Protein AF-A0A7J9RLY9-F1 (afdb_monomer_lite)

Sequence (180 aa):
LNEKEKEEKDKFYPIYTGDEDTPVFDLLVEYRSRQNHELCYRVLTHDLSLDALPKSYPLDPKAEKVQFRDKHLMLVGWIKALAFKTINDFKESLDEKYHRMTAGTIVRKFLDRPATIKTTADEIVVVKFDYFRECNALKSYCDKINQSNLEISWLKDKVLGFEFESEDEFKKLKSFFSAG

Secondary structure (DSSP, 8-state):
-------------------SSS-HHHHHHHHHHHHHHHHHHHHHHHHH-GGGS--SS---TT-SS-PPPPTHHHHHHHHHHHHHHHHHHHHHTS-GGGTTS-HHHHIIIIIS--EEEEE-TTSEEEEEEPP-TTHHHHHHHHHHHHHHT-B-TTSTTPEEEEEE--HHHHHHHHHHHT--

Radius of gyration: 25.36 Å; chains: 1; bounding box: 76×46×70 Å

pLDDT: mean 76.11, std 14.15, range [35.81, 92.06]

Structure (mmCIF, N/CA/C/O backbone):
data_AF-A0A7J9RLY9-F1
#
_entry.id   AF-A0A7J9RLY9-F1
#
loop_
_atom_site.group_PDB
_atom_site.id
_atom_site.type_symbol
_atom_site.label_atom_id
_atom_site.label_alt_id
_atom_site.label_comp_id
_atom_site.label_asym_id
_atom_site.label_entity_id
_atom_site.label_seq_id
_atom_site.pdbx_PDB_ins_code
_atom_site.Cartn_x
_atom_site.Cartn_y
_atom_site.Cartn_z
_atom_site.occupancy
_atom_site.B_iso_or_equiv
_atom_site.auth_seq_id
_atom_site.auth_comp_id
_atom_site.auth_asym_id
_atom_site.auth_atom_id
_atom_site.pdbx_PDB_model_num
ATOM 1 N N . LEU A 1 1 ? 51.238 15.509 6.266 1.00 35.81 1 LEU A N 1
ATOM 2 C CA . LEU A 1 1 ? 51.078 14.154 6.837 1.00 35.81 1 LEU A CA 1
ATOM 3 C C . LEU A 1 1 ? 49.672 13.675 6.495 1.00 35.81 1 LEU A C 1
ATOM 5 O O . LEU A 1 1 ? 48.724 14.189 7.061 1.00 35.81 1 LEU A O 1
ATOM 9 N N . ASN A 1 2 ? 49.600 12.748 5.536 1.00 40.56 2 ASN A N 1
ATOM 10 C CA . ASN A 1 2 ? 48.512 11.809 5.237 1.00 40.56 2 ASN A CA 1
ATOM 11 C C . ASN A 1 2 ? 47.082 12.335 5.036 1.00 40.56 2 ASN A C 1
ATOM 13 O O . ASN A 1 2 ? 46.212 12.086 5.862 1.00 40.56 2 ASN A O 1
ATOM 17 N N . GLU A 1 3 ? 46.806 12.814 3.828 1.00 37.47 3 GLU A N 1
ATOM 18 C CA . GLU A 1 3 ? 45.583 12.415 3.128 1.00 37.47 3 GLU A CA 1
ATOM 19 C C . GLU A 1 3 ? 46.019 11.518 1.971 1.00 37.47 3 GLU A C 1
ATOM 21 O O . GLU A 1 3 ? 46.567 11.969 0.971 1.00 37.47 3 GLU A O 1
ATOM 26 N N . LYS A 1 4 ? 45.882 10.201 2.154 1.00 44.59 4 LYS A N 1
ATOM 27 C CA . LYS A 1 4 ? 45.902 9.285 1.017 1.00 44.59 4 LYS A CA 1
ATOM 28 C C . LYS A 1 4 ? 44.633 9.581 0.228 1.00 44.59 4 LYS A C 1
ATOM 30 O O . LYS A 1 4 ? 43.569 9.095 0.609 1.00 44.59 4 LYS A O 1
ATOM 35 N N . GLU A 1 5 ? 44.762 10.364 -0.837 1.00 47.09 5 GLU A N 1
ATOM 36 C CA . GLU A 1 5 ? 43.846 10.322 -1.970 1.00 47.09 5 GLU A CA 1
ATOM 37 C C . GLU A 1 5 ? 43.690 8.847 -2.350 1.00 47.09 5 GLU A C 1
ATOM 39 O O . GLU A 1 5 ? 44.595 8.200 -2.881 1.00 47.09 5 GLU A O 1
ATOM 44 N N . LYS A 1 6 ? 42.559 8.252 -1.970 1.00 48.22 6 LYS A N 1
ATOM 45 C CA . LYS A 1 6 ? 42.100 7.052 -2.649 1.00 48.22 6 LYS A CA 1
ATOM 46 C C . LYS A 1 6 ? 41.730 7.537 -4.041 1.00 48.22 6 LYS A C 1
ATOM 48 O O . LYS A 1 6 ? 40.667 8.126 -4.192 1.00 48.22 6 LYS A O 1
ATOM 53 N N . GLU A 1 7 ? 42.602 7.307 -5.018 1.00 49.38 7 GLU A N 1
ATOM 54 C CA . GLU A 1 7 ? 42.214 7.283 -6.426 1.00 49.38 7 GLU A CA 1
ATOM 55 C C . GLU A 1 7 ? 41.055 6.287 -6.544 1.00 49.38 7 GLU A C 1
ATOM 57 O O . GLU A 1 7 ? 41.232 5.062 -6.563 1.00 49.38 7 GLU A O 1
ATOM 62 N N . GLU A 1 8 ? 39.830 6.802 -6.490 1.00 56.16 8 GLU A N 1
ATOM 63 C CA . GLU A 1 8 ? 38.638 6.028 -6.760 1.00 56.16 8 GLU A CA 1
ATOM 64 C C . GLU A 1 8 ? 38.726 5.684 -8.243 1.00 56.16 8 GLU A C 1
ATOM 66 O O . GLU A 1 8 ? 38.513 6.544 -9.085 1.00 56.16 8 GLU A O 1
ATOM 71 N N . LYS A 1 9 ? 39.184 4.461 -8.556 1.00 55.94 9 LYS A N 1
ATOM 72 C CA . LYS A 1 9 ? 39.374 3.996 -9.936 1.00 55.94 9 LYS A CA 1
ATOM 73 C C . LYS A 1 9 ? 38.183 4.431 -10.783 1.00 55.94 9 LYS A C 1
ATOM 75 O O . LYS A 1 9 ? 37.084 3.909 -10.571 1.00 55.94 9 LYS A O 1
ATOM 80 N N . ASP A 1 10 ? 38.421 5.331 -11.733 1.00 61.06 10 ASP A N 1
ATOM 81 C CA . ASP A 1 10 ? 37.399 5.760 -12.677 1.00 61.06 10 ASP A CA 1
ATOM 82 C C . ASP A 1 10 ? 36.821 4.517 -13.362 1.00 61.06 10 ASP A C 1
ATOM 84 O O . ASP A 1 10 ? 37.512 3.755 -14.047 1.00 61.06 10 ASP A O 1
ATOM 88 N N . LYS A 1 11 ? 35.541 4.247 -13.097 1.00 63.09 11 LYS A N 1
ATOM 89 C CA . LYS A 1 11 ? 34.829 3.114 -13.686 1.00 63.09 11 LYS A CA 1
ATOM 90 C C . LYS A 1 11 ? 34.305 3.534 -15.048 1.00 63.09 11 LYS A C 1
ATOM 92 O O . LYS A 1 11 ? 33.248 4.153 -15.151 1.00 63.09 11 LYS A O 1
ATOM 97 N N . PHE A 1 12 ? 35.031 3.157 -16.090 1.00 69.31 12 PHE A N 1
ATOM 98 C CA . PHE A 1 12 ? 34.570 3.289 -17.466 1.00 69.31 12 PHE A CA 1
ATOM 99 C C . PHE A 1 12 ? 33.631 2.129 -17.819 1.00 69.31 12 PHE A C 1
ATOM 101 O O . PHE A 1 12 ? 33.946 0.966 -17.562 1.00 69.31 12 PHE A O 1
ATOM 108 N N . TYR A 1 13 ? 32.485 2.443 -18.424 1.00 69.12 13 TYR A N 1
ATOM 109 C CA . TYR A 1 13 ? 31.546 1.455 -18.956 1.00 69.12 13 TYR A CA 1
ATOM 110 C C . TYR A 1 13 ? 31.442 1.652 -20.470 1.00 69.12 13 TYR A C 1
ATOM 112 O O . TYR A 1 13 ? 30.869 2.657 -20.894 1.00 69.12 13 TYR A O 1
ATOM 120 N N . PRO A 1 14 ? 31.999 0.746 -21.293 1.00 80.50 14 PRO A N 1
ATOM 121 C CA . PRO A 1 14 ? 31.820 0.829 -22.733 1.00 80.50 14 PRO A CA 1
ATOM 122 C C . PRO A 1 14 ? 30.360 0.512 -23.079 1.00 80.50 14 PRO A C 1
ATOM 124 O O . PRO A 1 14 ? 29.837 -0.536 -22.697 1.00 80.50 14 PRO A O 1
ATOM 127 N N . ILE A 1 15 ? 29.707 1.431 -23.789 1.00 76.19 15 ILE A N 1
ATOM 128 C CA . ILE A 1 15 ? 28.367 1.245 -24.349 1.00 76.19 15 ILE A CA 1
ATOM 129 C C . ILE A 1 15 ? 28.545 1.083 -25.855 1.00 76.19 15 ILE A C 1
ATOM 131 O O . ILE A 1 15 ? 29.094 1.962 -26.514 1.00 76.19 15 ILE A O 1
ATOM 135 N N . TYR A 1 16 ? 28.097 -0.050 -26.388 1.00 83.31 16 TYR A N 1
ATOM 136 C CA . TYR A 1 16 ? 28.050 -0.295 -27.824 1.00 83.31 16 TYR A CA 1
ATOM 137 C C . TYR A 1 16 ? 26.614 -0.071 -28.287 1.00 83.31 16 TYR A C 1
ATOM 139 O O . TYR A 1 16 ? 25.703 -0.730 -27.786 1.00 83.31 16 TYR A O 1
ATOM 147 N N . THR A 1 17 ? 26.415 0.860 -29.214 1.00 82.75 17 THR A N 1
ATOM 148 C CA . THR A 1 17 ? 25.108 1.169 -29.799 1.00 82.75 17 THR A CA 1
ATOM 149 C C . THR A 1 17 ? 25.226 1.239 -31.319 1.00 82.75 17 THR A C 1
ATOM 151 O O . THR A 1 17 ? 26.293 1.562 -31.837 1.00 82.75 17 THR A O 1
ATOM 154 N N . GLY A 1 18 ? 24.145 0.886 -32.016 1.00 85.94 18 GLY A N 1
ATOM 155 C CA . GLY A 1 18 ? 23.982 1.136 -33.453 1.00 85.94 18 GLY A CA 1
ATOM 156 C C . GLY A 1 18 ? 23.206 2.424 -33.746 1.00 85.94 18 GLY A C 1
ATOM 157 O O . GLY A 1 18 ? 22.853 2.659 -34.894 1.00 85.94 18 GLY A O 1
ATOM 158 N N . ASP A 1 19 ? 22.887 3.201 -32.709 1.00 82.44 19 ASP A N 1
ATOM 159 C CA . ASP A 1 19 ? 22.237 4.506 -32.811 1.00 82.44 19 ASP A CA 1
ATOM 160 C C . ASP A 1 19 ? 23.290 5.586 -33.099 1.00 82.44 19 ASP A C 1
ATOM 162 O O . ASP A 1 19 ? 24.207 5.792 -32.298 1.00 82.44 19 ASP A O 1
ATOM 166 N N . GLU A 1 20 ? 23.169 6.229 -34.262 1.00 85.69 20 GLU A N 1
ATOM 167 C CA . GLU A 1 20 ? 24.071 7.284 -34.739 1.00 85.69 20 GLU A CA 1
ATOM 168 C C . GLU A 1 20 ? 23.492 8.698 -34.547 1.00 85.69 20 GLU A C 1
ATOM 170 O O . GLU A 1 20 ? 24.237 9.676 -34.614 1.00 85.69 20 GLU A O 1
ATOM 175 N N . ASP A 1 21 ? 22.185 8.811 -34.288 1.00 91.19 21 ASP A N 1
ATOM 176 C CA . ASP A 1 21 ? 21.450 10.080 -34.300 1.00 91.19 21 ASP A CA 1
ATOM 177 C C . ASP A 1 21 ? 21.229 10.639 -32.884 1.00 91.19 21 ASP A C 1
ATOM 179 O O . ASP A 1 21 ? 21.159 11.859 -32.690 1.00 91.19 21 ASP A O 1
ATOM 183 N N . THR A 1 22 ? 21.131 9.769 -31.874 1.00 86.88 22 THR A N 1
ATOM 184 C CA . THR A 1 22 ? 20.866 10.178 -30.490 1.00 86.88 22 THR A CA 1
ATOM 185 C C . THR A 1 22 ? 22.129 10.732 -29.814 1.00 86.88 22 THR A C 1
ATOM 187 O O . THR A 1 22 ? 23.186 10.092 -29.830 1.00 86.88 22 THR A O 1
ATOM 190 N N . PRO A 1 23 ? 22.059 11.899 -29.142 1.00 90.38 23 PRO A N 1
ATOM 191 C CA . PRO A 1 23 ? 23.192 12.443 -28.402 1.00 90.38 23 PRO A CA 1
ATOM 192 C C . PRO A 1 23 ? 23.746 11.467 -27.354 1.00 90.38 23 PRO A C 1
ATOM 194 O O . PRO A 1 23 ? 23.006 10.824 -26.610 1.00 90.38 23 PRO A O 1
ATOM 197 N N . VAL A 1 24 ? 25.077 11.429 -27.216 1.00 83.75 24 VAL A N 1
ATOM 198 C CA . VAL A 1 24 ? 25.792 10.517 -26.294 1.00 83.75 24 VAL A CA 1
ATOM 199 C C . VAL A 1 24 ? 25.288 10.613 -24.849 1.00 83.75 24 VAL A C 1
ATOM 201 O O . VAL A 1 24 ? 25.230 9.609 -24.139 1.00 83.75 24 VAL A O 1
ATOM 204 N N . PHE A 1 25 ? 24.924 11.814 -24.394 1.00 82.38 25 PHE A N 1
ATOM 205 C CA . PHE A 1 25 ? 24.396 12.013 -23.045 1.00 82.38 25 PHE A CA 1
ATOM 206 C C . PHE A 1 25 ? 23.029 11.344 -22.854 1.00 82.38 25 PHE A C 1
ATOM 208 O O . PHE A 1 25 ? 22.804 10.707 -21.825 1.00 82.38 25 PHE A O 1
ATOM 215 N N . ASP A 1 26 ? 22.153 11.427 -23.852 1.00 82.38 26 ASP A N 1
ATOM 216 C CA . ASP A 1 26 ? 20.813 10.844 -23.797 1.00 82.38 26 ASP A CA 1
ATOM 217 C C . ASP A 1 26 ? 20.885 9.313 -23.857 1.00 82.38 26 ASP A C 1
ATOM 219 O O . ASP A 1 26 ? 20.260 8.642 -23.034 1.00 82.38 26 ASP A O 1
ATOM 223 N N . LEU A 1 27 ? 21.767 8.762 -24.701 1.00 82.25 27 LEU A N 1
ATOM 224 C CA . LEU A 1 27 ? 22.093 7.328 -24.720 1.00 82.25 27 LEU A CA 1
ATOM 225 C C . LEU A 1 27 ? 22.601 6.830 -23.358 1.00 82.25 27 LEU A C 1
ATOM 227 O O . LEU A 1 27 ? 22.272 5.729 -22.913 1.00 82.25 27 LEU A O 1
ATOM 231 N N . LEU A 1 28 ? 23.401 7.638 -22.659 1.00 81.81 28 LEU A N 1
ATOM 232 C CA . LEU A 1 28 ? 23.905 7.299 -21.330 1.00 81.81 28 LEU A CA 1
ATOM 233 C C . LEU A 1 28 ? 22.796 7.337 -20.264 1.00 81.81 28 LEU A C 1
ATOM 235 O O . LEU A 1 28 ? 22.771 6.482 -19.374 1.00 81.81 28 LEU A O 1
ATOM 239 N N . VAL A 1 29 ? 21.882 8.307 -20.335 1.00 81.19 29 VAL A N 1
ATOM 240 C CA . VAL A 1 29 ? 20.707 8.387 -19.451 1.00 81.19 29 VAL A CA 1
ATOM 241 C C . VAL A 1 29 ? 19.782 7.192 -19.683 1.00 81.19 29 VAL A C 1
ATOM 243 O O . VAL A 1 29 ? 19.383 6.532 -18.718 1.00 81.19 29 VAL A O 1
ATOM 246 N N . GLU A 1 30 ? 19.509 6.856 -20.943 1.00 78.19 30 GLU A N 1
ATOM 247 C CA . GLU A 1 30 ? 18.729 5.680 -21.318 1.00 78.19 30 GLU A CA 1
ATOM 248 C C . GLU A 1 30 ? 19.393 4.397 -20.811 1.00 78.19 30 GLU A C 1
ATOM 250 O O . GLU A 1 30 ? 18.760 3.606 -20.110 1.00 78.19 30 GLU A O 1
ATOM 255 N N . TYR A 1 31 ? 20.693 4.211 -21.048 1.00 79.25 31 TYR A N 1
ATOM 256 C CA . TYR A 1 31 ? 21.409 3.031 -20.567 1.00 79.25 31 TYR A CA 1
ATOM 257 C C . TYR A 1 31 ? 21.362 2.906 -19.035 1.00 79.25 31 TYR A C 1
ATOM 259 O O . TYR A 1 31 ? 21.181 1.811 -18.498 1.00 79.25 31 TYR A O 1
ATOM 267 N N . ARG A 1 32 ? 21.459 4.020 -18.297 1.00 74.88 32 ARG A N 1
ATOM 268 C CA . ARG A 1 32 ? 21.314 4.024 -16.829 1.00 74.88 32 ARG A CA 1
ATOM 269 C C . ARG A 1 32 ? 19.910 3.624 -16.379 1.00 74.88 32 ARG A C 1
ATOM 271 O O . ARG A 1 32 ? 19.773 2.972 -15.342 1.00 74.88 32 ARG A O 1
ATOM 278 N N . SER A 1 33 ? 18.880 3.942 -17.162 1.00 73.81 33 SER A N 1
ATOM 279 C CA . SER A 1 33 ? 17.502 3.520 -16.884 1.00 73.81 33 SER A CA 1
ATOM 280 C C . SER A 1 33 ? 17.317 1.995 -16.928 1.00 73.81 33 SER A C 1
ATOM 282 O O . SER A 1 33 ? 16.432 1.471 -16.251 1.00 73.81 33 SER A O 1
ATOM 284 N N . ARG A 1 34 ? 18.212 1.251 -17.602 1.00 76.00 34 ARG A N 1
ATOM 285 C CA . ARG A 1 34 ? 18.211 -0.224 -17.627 1.00 76.00 34 ARG A CA 1
ATOM 286 C C . ARG A 1 34 ? 18.203 -0.832 -16.226 1.00 76.00 34 ARG A C 1
ATOM 288 O O . ARG A 1 34 ? 17.477 -1.789 -15.973 1.00 76.00 34 ARG A O 1
ATOM 295 N N . GLN A 1 35 ? 18.969 -0.259 -15.295 1.00 72.19 35 GLN A N 1
ATOM 296 C CA . GLN A 1 35 ? 18.986 -0.729 -13.907 1.00 72.19 35 GLN A CA 1
ATOM 297 C C . GLN A 1 35 ? 17.624 -0.540 -13.230 1.00 72.19 35 GLN A C 1
ATOM 299 O O . GLN A 1 35 ? 17.190 -1.408 -12.475 1.00 72.19 35 GLN A O 1
ATOM 304 N N . ASN A 1 36 ? 16.915 0.550 -13.537 1.00 71.31 36 ASN A N 1
ATOM 305 C CA . ASN A 1 36 ? 15.561 0.774 -13.034 1.00 71.31 36 ASN A CA 1
ATOM 306 C C . ASN A 1 36 ? 14.581 -0.252 -13.614 1.00 71.31 36 ASN A C 1
ATOM 308 O O . ASN A 1 36 ? 13.738 -0.754 -12.875 1.00 71.31 36 ASN A O 1
ATOM 312 N N . HIS A 1 37 ? 14.715 -0.619 -14.892 1.00 66.19 37 HIS A N 1
ATOM 313 C CA . HIS A 1 37 ? 13.911 -1.684 -15.499 1.00 66.19 37 HIS A CA 1
ATOM 314 C C . HIS A 1 37 ? 14.176 -3.050 -14.851 1.00 66.19 37 HIS A C 1
ATOM 316 O O . HIS A 1 37 ? 13.226 -3.756 -14.522 1.00 66.19 37 HIS A O 1
ATOM 322 N N . GLU A 1 38 ? 15.436 -3.406 -14.582 1.00 70.44 38 GLU A N 1
ATOM 323 C CA . GLU A 1 38 ? 15.790 -4.649 -13.876 1.00 70.44 38 GLU A CA 1
ATOM 324 C C . GLU A 1 38 ? 15.272 -4.673 -12.428 1.00 70.44 38 GLU A C 1
ATOM 326 O O . GLU A 1 38 ? 14.798 -5.703 -11.941 1.00 70.44 38 GLU A O 1
ATOM 331 N N . LEU A 1 39 ? 15.351 -3.543 -11.720 1.00 72.69 39 LEU A N 1
ATOM 332 C CA . LEU A 1 39 ? 14.797 -3.401 -10.372 1.00 72.69 39 LEU A CA 1
ATOM 333 C C . LEU A 1 39 ? 13.269 -3.484 -10.386 1.00 72.69 39 LEU A C 1
ATOM 335 O O . LEU A 1 39 ? 12.696 -4.178 -9.549 1.00 72.69 39 LEU A O 1
ATOM 339 N N . CYS A 1 40 ? 12.615 -2.837 -11.351 1.00 66.06 40 CYS A N 1
ATOM 340 C CA . CYS A 1 40 ? 11.171 -2.916 -11.544 1.00 66.06 40 CYS A CA 1
ATOM 341 C C . CYS A 1 40 ? 10.742 -4.358 -11.839 1.00 66.06 40 CYS A C 1
ATOM 343 O O . CYS A 1 40 ? 9.867 -4.877 -11.154 1.00 66.06 40 CYS A O 1
ATOM 345 N N . TYR A 1 41 ? 11.422 -5.051 -12.759 1.00 64.94 41 TYR A N 1
ATOM 346 C CA . TYR A 1 41 ? 11.168 -6.463 -13.057 1.00 64.94 41 TYR A CA 1
ATOM 347 C C . TYR A 1 41 ? 11.283 -7.334 -11.805 1.00 64.94 41 TYR A C 1
ATOM 349 O O . TYR A 1 41 ? 10.396 -8.124 -11.508 1.00 64.94 41 TYR A O 1
ATOM 357 N N . ARG A 1 42 ? 12.332 -7.129 -11.005 1.00 72.25 42 ARG A N 1
ATOM 358 C CA . ARG A 1 42 ? 12.520 -7.836 -9.734 1.00 72.25 42 ARG A CA 1
ATOM 359 C C . ARG A 1 42 ? 11.388 -7.569 -8.741 1.00 72.25 42 ARG A C 1
ATOM 361 O O . ARG A 1 42 ? 10.937 -8.502 -8.082 1.00 72.25 42 ARG A O 1
ATOM 368 N N . VAL A 1 43 ? 10.923 -6.324 -8.637 1.00 73.25 43 VAL A N 1
ATOM 369 C CA . VAL A 1 43 ? 9.753 -5.964 -7.820 1.00 73.25 43 VAL A CA 1
ATOM 370 C C . VAL A 1 43 ? 8.506 -6.670 -8.341 1.00 73.25 43 VAL A C 1
ATOM 372 O O . VAL A 1 43 ? 7.787 -7.264 -7.553 1.00 73.25 43 VAL A O 1
ATOM 375 N N . LEU A 1 44 ? 8.272 -6.692 -9.652 1.00 65.69 44 LEU A N 1
ATOM 376 C CA . LEU A 1 44 ? 7.137 -7.401 -10.244 1.00 65.69 44 LEU A CA 1
ATOM 377 C C . LEU A 1 44 ? 7.216 -8.918 -9.993 1.00 65.69 44 LEU A C 1
ATOM 379 O O . LEU A 1 44 ? 6.218 -9.542 -9.633 1.00 65.69 44 LEU A O 1
ATOM 383 N N . THR A 1 45 ? 8.394 -9.527 -10.120 1.00 69.06 45 THR A N 1
ATOM 384 C CA . THR A 1 45 ? 8.592 -10.952 -9.831 1.00 69.06 45 THR A CA 1
ATOM 385 C C . THR A 1 45 ? 8.363 -11.264 -8.353 1.00 69.06 45 THR A C 1
ATOM 387 O O . THR A 1 45 ? 7.658 -12.222 -8.054 1.00 69.06 45 THR A O 1
ATOM 390 N N . HIS A 1 46 ? 8.894 -10.477 -7.414 1.00 71.56 46 HIS A N 1
ATOM 391 C CA . HIS A 1 46 ? 8.726 -10.761 -5.984 1.00 71.56 46 HIS A CA 1
ATOM 392 C C . HIS A 1 46 ? 7.356 -10.354 -5.435 1.00 71.56 46 HIS A C 1
ATOM 394 O O . HIS A 1 46 ? 6.725 -11.152 -4.746 1.00 71.56 46 HIS A O 1
ATOM 400 N N . ASP A 1 47 ? 6.883 -9.149 -5.751 1.00 64.19 47 ASP A N 1
ATOM 401 C CA . ASP A 1 47 ? 5.653 -8.595 -5.180 1.00 64.19 47 ASP A CA 1
ATOM 402 C C . ASP A 1 47 ? 4.407 -9.098 -5.928 1.00 64.19 47 ASP A C 1
ATOM 404 O O . ASP A 1 47 ? 3.357 -9.273 -5.314 1.00 64.19 47 ASP A O 1
ATOM 408 N N . LEU A 1 48 ? 4.504 -9.376 -7.238 1.00 62.44 48 LEU A N 1
ATOM 409 C CA . LEU A 1 48 ? 3.372 -9.852 -8.051 1.00 62.44 48 LEU A CA 1
ATOM 410 C C . LEU A 1 48 ? 3.505 -11.300 -8.513 1.00 62.44 48 LEU A C 1
ATOM 412 O O . LEU A 1 48 ? 2.590 -11.818 -9.157 1.00 62.44 48 LEU A O 1
ATOM 416 N N . SER A 1 49 ? 4.594 -11.995 -8.174 1.00 63.28 49 SER A N 1
ATOM 417 C CA . SER A 1 49 ? 4.853 -13.364 -8.651 1.00 63.28 49 SER A CA 1
ATOM 418 C C . SER A 1 49 ? 4.665 -13.468 -10.168 1.00 63.28 49 SER A C 1
ATOM 420 O O . SER A 1 49 ? 4.005 -14.388 -10.653 1.00 63.28 49 SER A O 1
ATOM 422 N N . LEU A 1 50 ? 5.171 -12.475 -10.908 1.00 62.56 50 LEU A N 1
ATOM 423 C CA . LEU A 1 50 ? 4.968 -12.365 -12.355 1.00 62.56 50 LEU A CA 1
ATOM 424 C C . LEU A 1 50 ? 5.525 -13.598 -13.096 1.00 62.56 50 LEU A C 1
ATOM 426 O O . LEU A 1 50 ? 4.872 -14.114 -13.998 1.00 62.56 50 LEU A O 1
ATOM 430 N N . ASP A 1 51 ? 6.638 -14.155 -12.607 1.00 60.72 51 ASP A N 1
ATOM 431 C CA . ASP A 1 51 ? 7.227 -15.417 -13.089 1.00 60.72 51 ASP A CA 1
ATOM 432 C C . ASP A 1 51 ? 6.523 -16.689 -12.578 1.00 60.72 51 ASP A C 1
ATOM 434 O O . ASP A 1 51 ? 6.783 -17.784 -13.071 1.00 60.72 51 ASP A O 1
ATOM 438 N N . ALA A 1 52 ? 5.632 -16.583 -11.586 1.00 51.88 52 ALA A N 1
ATOM 439 C CA . ALA A 1 52 ? 4.944 -17.735 -10.993 1.00 51.88 52 ALA A CA 1
ATOM 440 C C . ALA A 1 52 ? 3.646 -18.111 -11.724 1.00 51.88 52 ALA A C 1
ATOM 442 O O . ALA A 1 52 ? 2.915 -18.995 -11.270 1.00 51.88 52 ALA A O 1
ATOM 443 N N . LEU A 1 53 ? 3.328 -17.455 -12.844 1.00 54.09 53 LEU A N 1
ATOM 444 C CA . LEU A 1 53 ? 2.269 -17.948 -13.712 1.00 54.09 53 LEU A CA 1
ATOM 445 C C . LEU A 1 53 ? 2.736 -19.286 -14.309 1.00 54.09 53 LEU A C 1
ATOM 447 O O . LEU A 1 53 ? 3.807 -19.334 -14.919 1.00 54.09 53 LEU A O 1
ATOM 451 N N . PRO A 1 54 ? 1.977 -20.390 -14.153 1.00 51.47 54 PRO A N 1
ATOM 452 C CA . PRO A 1 54 ? 2.288 -21.607 -14.887 1.00 51.47 54 PRO A CA 1
ATOM 453 C C . PRO A 1 54 ? 2.353 -21.238 -16.368 1.00 51.47 54 PRO A C 1
ATOM 455 O O . PRO A 1 54 ? 1.515 -20.454 -16.823 1.00 51.47 54 PRO A O 1
ATOM 458 N N . LYS A 1 55 ? 3.360 -21.761 -17.088 1.00 51.59 55 LYS A N 1
ATOM 459 C CA . LYS A 1 55 ? 3.553 -21.493 -18.521 1.00 51.59 55 LYS A CA 1
ATOM 460 C C . LYS A 1 55 ? 2.185 -21.468 -19.195 1.00 51.59 55 LYS A C 1
ATOM 462 O O . LYS A 1 55 ? 1.415 -22.423 -19.087 1.00 51.59 55 LYS A O 1
ATOM 467 N N . SER A 1 56 ? 1.864 -20.334 -19.812 1.00 47.16 56 SER A N 1
ATOM 468 C CA . SER A 1 56 ? 0.537 -20.056 -20.368 1.00 47.16 56 SER A CA 1
ATOM 469 C C . SER A 1 56 ? 0.155 -21.024 -21.487 1.00 47.16 56 SER A C 1
ATOM 471 O O . SER A 1 56 ? -1.007 -21.063 -21.876 1.00 47.16 56 SER A O 1
ATOM 473 N N . TYR A 1 57 ? 1.106 -21.837 -21.950 1.00 53.03 57 TYR A N 1
ATOM 474 C CA . TYR A 1 57 ? 0.916 -22.929 -22.884 1.00 53.03 57 TYR A CA 1
ATOM 475 C C . TYR A 1 57 ? 1.151 -24.298 -22.228 1.00 53.03 57 TYR A C 1
ATOM 477 O O . TYR A 1 57 ? 2.048 -24.440 -21.388 1.00 53.03 57 TYR A O 1
ATOM 485 N N . PRO A 1 58 ? 0.373 -25.332 -22.602 1.00 53.44 58 PRO A N 1
ATOM 486 C CA . PRO A 1 58 ? 0.703 -26.697 -22.235 1.00 53.44 58 PRO A CA 1
ATOM 487 C C . PRO A 1 58 ? 2.090 -27.026 -22.790 1.00 53.44 58 PRO A C 1
ATOM 489 O O . PRO A 1 58 ? 2.389 -26.760 -23.953 1.00 53.44 58 PRO A O 1
ATOM 492 N N . LEU A 1 59 ? 2.946 -27.595 -21.942 1.00 55.69 59 LEU A N 1
ATOM 493 C CA . LEU A 1 59 ? 4.256 -28.091 -22.344 1.00 55.69 59 LEU A CA 1
ATOM 494 C C . LEU A 1 59 ? 4.075 -29.435 -23.071 1.00 55.69 59 LEU A C 1
ATOM 496 O O . LEU A 1 59 ? 4.511 -30.472 -22.585 1.00 55.69 59 LEU A O 1
ATOM 500 N N . ASP A 1 60 ? 3.347 -29.426 -24.188 1.00 64.19 60 ASP A N 1
ATOM 501 C CA . ASP A 1 60 ? 3.259 -30.569 -25.090 1.00 64.19 60 ASP A CA 1
ATOM 502 C C . ASP A 1 60 ? 4.303 -30.383 -26.202 1.00 64.19 60 ASP A C 1
ATOM 504 O O . ASP A 1 60 ? 4.119 -29.535 -27.079 1.00 64.19 60 ASP A O 1
ATOM 508 N N . PRO A 1 61 ? 5.409 -31.147 -26.187 1.00 58.31 61 PRO A N 1
ATOM 509 C CA . PRO A 1 61 ? 6.455 -31.046 -27.199 1.00 58.31 61 PRO A CA 1
ATOM 510 C C . PRO A 1 61 ? 5.995 -31.449 -28.612 1.00 58.31 61 PRO A C 1
ATOM 512 O O . PRO A 1 61 ? 6.776 -31.305 -29.549 1.00 58.31 61 PRO A O 1
ATOM 515 N N . LYS A 1 62 ? 4.763 -31.955 -28.786 1.00 66.38 62 LYS A N 1
ATOM 516 C CA . LYS A 1 62 ? 4.180 -32.339 -30.083 1.00 66.38 62 LYS A CA 1
ATOM 517 C C . LYS A 1 62 ? 3.097 -31.383 -30.595 1.00 66.38 62 LYS A C 1
ATOM 519 O O . LYS A 1 62 ? 2.549 -31.624 -31.668 1.00 66.38 62 LYS A O 1
ATOM 524 N N . ALA A 1 63 ? 2.763 -30.322 -29.862 1.00 64.19 63 ALA A N 1
ATOM 525 C CA . ALA A 1 63 ? 1.734 -29.385 -30.299 1.00 64.19 63 ALA A CA 1
ATOM 526 C C . ALA A 1 63 ? 2.234 -28.524 -31.475 1.00 64.19 63 ALA A C 1
ATOM 528 O O . ALA A 1 63 ? 3.135 -27.706 -31.321 1.00 64.19 63 ALA A O 1
ATOM 529 N N . GLU A 1 64 ? 1.609 -28.662 -32.648 1.00 60.12 64 GLU A N 1
ATOM 530 C CA . GLU A 1 64 ? 1.939 -27.872 -33.850 1.00 60.12 64 GLU A CA 1
ATOM 531 C C . GLU A 1 64 ? 1.596 -26.376 -33.721 1.00 60.12 64 GLU A C 1
ATOM 533 O O . GLU A 1 64 ? 2.046 -25.556 -34.520 1.00 60.12 64 GLU A O 1
ATOM 538 N N . LYS A 1 65 ? 0.786 -25.996 -32.724 1.00 51.91 65 LYS A N 1
ATOM 539 C CA . LYS A 1 65 ? 0.402 -24.607 -32.443 1.00 51.91 65 LYS A CA 1
ATOM 540 C C . LYS A 1 65 ? 0.449 -24.332 -30.947 1.00 51.91 65 LYS A C 1
ATOM 542 O O . LYS A 1 65 ? 0.020 -25.160 -30.145 1.00 51.91 65 LYS A O 1
ATOM 547 N N . VAL A 1 66 ? 0.907 -23.133 -30.587 1.00 54.09 66 VAL A N 1
ATOM 548 C CA . VAL A 1 66 ? 0.860 -22.622 -29.211 1.00 54.09 66 VAL A CA 1
ATOM 549 C C . VAL A 1 66 ? -0.602 -22.562 -28.763 1.00 54.09 66 VAL A C 1
ATOM 551 O O . VAL A 1 66 ? -1.395 -21.802 -29.316 1.00 54.09 66 VAL A O 1
ATOM 554 N N . GLN A 1 67 ? -0.971 -23.377 -27.778 1.00 54.94 67 GLN A N 1
ATOM 555 C CA . GLN A 1 67 ? -2.280 -23.310 -27.129 1.00 54.94 67 GLN A CA 1
ATOM 556 C C . GLN A 1 67 ? -2.168 -22.408 -25.900 1.00 54.94 67 GLN A C 1
ATOM 558 O O . GLN A 1 67 ? -1.240 -22.576 -25.120 1.00 54.94 67 GLN A O 1
ATOM 563 N N . PHE A 1 68 ? -3.089 -21.469 -25.699 1.00 54.97 68 PHE A N 1
ATOM 564 C CA . PHE A 1 68 ? -3.143 -20.663 -24.474 1.00 54.97 68 PHE A CA 1
ATOM 565 C C . PHE A 1 68 ? -4.132 -21.293 -23.484 1.00 54.97 68 PHE A C 1
ATOM 567 O O . PHE A 1 68 ? -5.237 -21.663 -23.875 1.00 54.97 68 PHE A O 1
ATOM 574 N N . ARG A 1 69 ? -3.761 -21.421 -22.204 1.00 54.97 69 ARG A N 1
ATOM 575 C CA . ARG A 1 69 ? -4.694 -21.813 -21.134 1.00 54.97 69 ARG A CA 1
ATOM 576 C C . ARG A 1 69 ? -5.658 -20.669 -20.803 1.00 54.97 69 ARG A C 1
ATOM 578 O O . ARG A 1 69 ? -5.267 -19.507 -20.732 1.00 54.97 69 ARG A O 1
ATOM 585 N N . ASP A 1 70 ? -6.916 -21.049 -20.584 1.00 56.00 70 ASP A N 1
ATOM 586 C CA . ASP A 1 70 ? -8.094 -20.185 -20.490 1.00 56.00 70 ASP A CA 1
ATOM 587 C C . ASP A 1 70 ? -8.056 -19.140 -19.358 1.00 56.00 70 ASP A C 1
ATOM 589 O O . ASP A 1 70 ? -7.653 -19.442 -18.235 1.00 56.00 70 ASP A O 1
ATOM 593 N N . LYS A 1 71 ? -8.541 -17.932 -19.698 1.00 54.53 71 LYS A N 1
ATOM 594 C CA . LYS A 1 71 ? -9.093 -16.765 -18.951 1.00 54.53 71 LYS A CA 1
ATOM 595 C C . LYS A 1 71 ? -8.817 -16.575 -17.444 1.00 54.53 71 LYS A C 1
ATOM 597 O O . LYS A 1 71 ? -8.677 -15.439 -16.999 1.00 54.53 71 LYS A O 1
ATOM 602 N N . HIS A 1 72 ? -8.718 -17.627 -16.643 1.00 51.81 72 HIS A N 1
ATOM 603 C CA . HIS A 1 72 ? -8.439 -17.568 -15.206 1.00 51.81 72 HIS A CA 1
ATOM 604 C C . HIS A 1 72 ? -7.031 -17.036 -14.888 1.00 51.81 72 HIS A C 1
ATOM 606 O O . HIS A 1 72 ? -6.871 -16.299 -13.916 1.00 51.81 72 HIS A O 1
ATOM 612 N N . LEU A 1 73 ? -6.026 -17.321 -15.735 1.00 58.38 73 LEU A N 1
ATOM 613 C CA . LEU A 1 73 ? -4.690 -16.711 -15.611 1.00 58.38 73 LEU A CA 1
ATOM 614 C C . LEU A 1 73 ? -4.738 -15.182 -15.780 1.00 58.38 73 LEU A C 1
ATOM 616 O O . LEU A 1 73 ? -4.029 -14.464 -15.076 1.00 58.38 73 LEU A O 1
ATOM 620 N N . MET A 1 74 ? -5.610 -14.687 -16.666 1.00 65.12 74 MET A N 1
ATOM 621 C CA . MET A 1 74 ? -5.799 -13.249 -16.887 1.00 65.12 74 MET A CA 1
ATOM 622 C C 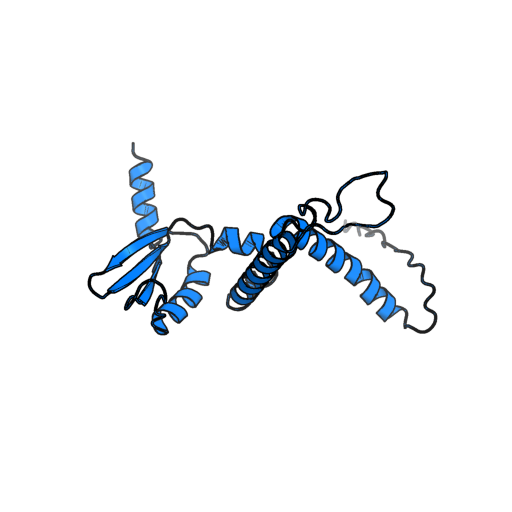. MET A 1 74 ? -6.457 -12.581 -15.679 1.00 65.12 74 MET A C 1
ATOM 624 O O . MET A 1 74 ? -6.033 -11.500 -15.288 1.00 65.12 74 MET A O 1
ATOM 628 N N . LEU A 1 75 ? -7.440 -13.233 -15.045 1.00 67.06 75 LEU A N 1
ATOM 629 C CA . LEU A 1 75 ? -8.098 -12.696 -13.850 1.00 67.06 75 LEU A CA 1
ATOM 630 C C . LEU A 1 75 ? -7.124 -12.562 -12.672 1.00 67.06 75 LEU A C 1
ATOM 632 O O . LEU A 1 75 ? -7.082 -11.516 -12.033 1.00 67.06 75 LEU A O 1
ATOM 636 N N . VAL A 1 76 ? -6.314 -13.591 -12.401 1.00 70.25 76 VAL A N 1
ATOM 637 C CA . VAL A 1 76 ? -5.326 -13.544 -11.307 1.00 70.25 76 VAL A CA 1
ATOM 638 C C . VAL A 1 76 ? -4.267 -12.473 -11.571 1.00 70.25 76 VAL A C 1
ATOM 640 O O . VAL A 1 76 ? -3.940 -11.705 -10.668 1.00 70.25 76 VAL A O 1
ATOM 643 N N . GLY A 1 77 ? -3.758 -12.379 -12.804 1.00 71.00 77 GLY A N 1
ATOM 644 C CA . GLY A 1 77 ? -2.834 -11.312 -13.197 1.00 71.00 77 GLY A CA 1
ATOM 645 C C . GLY A 1 77 ? -3.453 -9.918 -13.056 1.00 71.00 77 GLY A C 1
ATOM 646 O O . GLY A 1 77 ? -2.808 -9.007 -12.541 1.00 71.00 77 GLY A O 1
ATOM 647 N N . TRP A 1 78 ? -4.723 -9.764 -13.433 1.00 74.69 78 TRP A N 1
ATOM 648 C CA . TRP A 1 78 ? -5.454 -8.504 -13.315 1.00 74.69 78 TRP A CA 1
ATOM 649 C C . TRP A 1 78 ? -5.687 -8.089 -11.858 1.00 74.69 78 TRP A C 1
ATOM 651 O O . TRP A 1 78 ? -5.401 -6.949 -11.507 1.00 74.69 78 TRP A O 1
ATOM 661 N N . ILE A 1 79 ? -6.109 -9.011 -10.984 1.00 79.75 79 ILE A N 1
ATOM 662 C CA . ILE A 1 79 ? -6.261 -8.746 -9.542 1.00 79.75 79 ILE A CA 1
ATOM 663 C C . ILE A 1 79 ? -4.921 -8.328 -8.930 1.00 79.75 79 ILE A C 1
ATOM 665 O O . ILE A 1 79 ? -4.869 -7.373 -8.158 1.00 79.75 79 ILE A O 1
ATOM 669 N N . LYS A 1 80 ? -3.824 -8.999 -9.300 1.00 78.00 80 LYS A N 1
ATOM 670 C CA . LYS A 1 80 ? -2.476 -8.636 -8.842 1.00 78.00 80 LYS A CA 1
ATOM 671 C C . LYS A 1 80 ? -2.077 -7.235 -9.303 1.00 78.00 80 LYS A C 1
ATOM 673 O O . LYS A 1 80 ? -1.595 -6.451 -8.492 1.00 78.00 80 LYS A O 1
ATOM 678 N N . ALA A 1 81 ? -2.308 -6.896 -10.570 1.00 77.75 81 ALA A N 1
ATOM 679 C CA . ALA A 1 81 ? -2.025 -5.563 -11.098 1.00 77.75 81 ALA A CA 1
ATOM 680 C C . ALA A 1 81 ? -2.876 -4.477 -10.417 1.00 77.75 81 ALA A C 1
ATOM 682 O O . ALA A 1 81 ? -2.355 -3.415 -10.078 1.00 77.75 81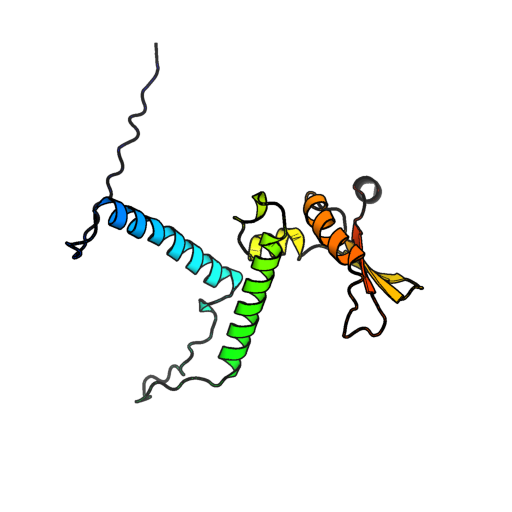 ALA A O 1
ATOM 683 N N . LEU A 1 82 ? -4.158 -4.754 -10.159 1.00 83.38 82 LEU A N 1
ATOM 684 C CA . LEU A 1 82 ? -5.029 -3.862 -9.396 1.00 83.38 82 LEU A CA 1
ATOM 685 C C . LEU A 1 82 ? -4.518 -3.661 -7.972 1.00 83.38 82 LEU A C 1
ATOM 687 O O . LEU A 1 82 ? -4.350 -2.521 -7.558 1.00 83.38 82 LEU A O 1
ATOM 691 N N . ALA A 1 83 ? -4.205 -4.742 -7.253 1.00 83.88 83 ALA A N 1
ATOM 692 C CA . ALA A 1 83 ? -3.648 -4.660 -5.907 1.00 83.88 83 ALA A CA 1
ATOM 693 C C . ALA A 1 83 ? -2.342 -3.852 -5.893 1.00 83.88 83 ALA A C 1
ATOM 695 O O . ALA A 1 83 ? -2.169 -2.977 -5.049 1.00 83.88 83 ALA A O 1
ATOM 696 N N . PHE A 1 84 ? -1.451 -4.077 -6.866 1.00 83.69 84 PHE A N 1
ATOM 697 C CA . PHE A 1 84 ? -0.222 -3.299 -7.017 1.00 83.69 84 PHE A CA 1
ATOM 698 C C . PHE A 1 84 ? -0.498 -1.811 -7.213 1.00 83.69 84 PHE A C 1
ATOM 700 O O . PHE A 1 84 ? 0.132 -0.977 -6.562 1.00 83.69 84 PHE A O 1
ATOM 707 N N . LYS A 1 85 ? -1.437 -1.469 -8.102 1.00 87.62 85 LYS A N 1
ATOM 708 C CA . LYS A 1 85 ? -1.835 -0.083 -8.339 1.00 87.62 85 LYS A C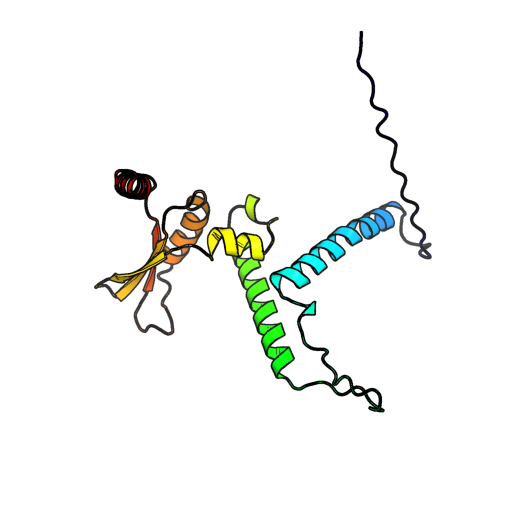A 1
ATOM 709 C C . LYS A 1 85 ? -2.396 0.534 -7.061 1.00 87.62 85 LYS A C 1
ATOM 711 O O . LYS A 1 85 ? -1.906 1.571 -6.641 1.00 87.62 85 LYS A O 1
ATOM 716 N N . THR A 1 86 ? -3.340 -0.134 -6.401 1.00 87.75 86 THR A N 1
ATOM 717 C CA . THR A 1 86 ? -3.942 0.336 -5.148 1.00 87.75 86 THR A CA 1
ATOM 718 C C . THR A 1 86 ? -2.896 0.553 -4.055 1.00 87.75 86 THR A C 1
ATOM 720 O O . THR A 1 86 ? -2.954 1.556 -3.351 1.00 87.75 86 THR A O 1
ATOM 723 N N . ILE A 1 87 ? -1.903 -0.334 -3.926 1.00 89.31 87 ILE A N 1
ATOM 724 C CA . ILE A 1 87 ? -0.809 -0.158 -2.960 1.00 89.31 87 ILE A CA 1
ATOM 725 C C . ILE A 1 87 ? 0.070 1.047 -3.328 1.00 89.31 87 ILE A C 1
ATOM 727 O O . ILE A 1 87 ? 0.530 1.749 -2.430 1.00 89.31 87 ILE A O 1
ATOM 731 N N . ASN A 1 88 ? 0.312 1.311 -4.616 1.00 87.56 88 ASN A N 1
ATOM 732 C CA . ASN A 1 88 ? 1.064 2.496 -5.037 1.00 87.56 88 ASN A CA 1
ATOM 733 C C . ASN A 1 88 ? 0.270 3.791 -4.826 1.00 87.56 88 ASN A C 1
ATOM 735 O O . ASN A 1 88 ? 0.838 4.733 -4.283 1.00 87.56 88 ASN A O 1
ATOM 739 N N . ASP A 1 89 ? -1.027 3.810 -5.140 1.00 90.12 89 ASP A N 1
ATOM 740 C CA . ASP A 1 89 ? -1.909 4.947 -4.849 1.00 90.12 89 ASP A CA 1
ATOM 741 C C . ASP A 1 89 ? -1.931 5.224 -3.327 1.00 90.12 89 ASP A C 1
ATOM 743 O O . ASP A 1 89 ? -1.792 6.361 -2.873 1.00 90.12 89 ASP A O 1
ATOM 747 N N . PHE A 1 90 ? -2.021 4.169 -2.505 1.00 90.25 90 PHE A N 1
ATOM 748 C CA . PHE A 1 90 ? -1.909 4.274 -1.048 1.00 90.25 90 PHE A CA 1
ATOM 749 C C . PHE A 1 90 ? -0.545 4.827 -0.618 1.00 90.25 90 PHE A C 1
ATOM 751 O O . PHE A 1 90 ? -0.478 5.742 0.198 1.00 90.25 90 PHE A O 1
ATOM 758 N N . LYS A 1 91 ? 0.551 4.321 -1.185 1.00 91.19 91 LYS A N 1
ATOM 759 C CA . LYS A 1 91 ? 1.909 4.796 -0.900 1.00 91.19 91 LYS A CA 1
ATOM 760 C C . LYS A 1 91 ? 2.064 6.290 -1.201 1.00 91.19 91 LYS A C 1
ATOM 762 O O . LYS A 1 91 ? 2.692 6.986 -0.409 1.00 91.19 91 LYS A O 1
ATOM 767 N N . GLU A 1 92 ? 1.496 6.774 -2.302 1.00 89.88 92 GLU A N 1
ATOM 768 C CA . GLU A 1 92 ? 1.521 8.192 -2.688 1.00 89.88 92 GLU A CA 1
ATOM 769 C C . GLU A 1 92 ? 0.729 9.085 -1.724 1.00 89.88 92 GLU A C 1
ATOM 771 O O . GLU A 1 92 ? 1.072 10.250 -1.538 1.00 89.88 92 GLU A O 1
ATOM 776 N N . SER A 1 93 ? -0.279 8.533 -1.044 1.00 88.88 93 SER A N 1
ATOM 777 C CA . SER A 1 93 ? -1.054 9.254 -0.025 1.00 88.88 93 SER A CA 1
ATOM 778 C C . SER A 1 93 ? -0.343 9.421 1.330 1.00 88.88 93 SER A C 1
ATOM 780 O O . SER A 1 93 ? -0.818 10.183 2.179 1.00 88.88 93 SER A O 1
ATOM 782 N N . LEU A 1 94 ? 0.778 8.718 1.538 1.00 89.88 94 LEU A N 1
ATOM 783 C CA . LEU A 1 94 ? 1.645 8.838 2.716 1.00 89.88 94 LEU A CA 1
ATOM 784 C C . LEU A 1 94 ? 2.721 9.923 2.507 1.00 89.88 94 LEU A C 1
ATOM 786 O O . LEU A 1 94 ? 2.892 10.444 1.4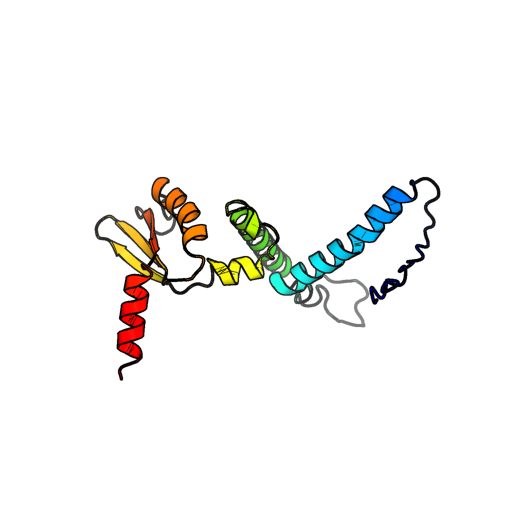06 1.00 89.88 94 LEU A O 1
ATOM 790 N N . ASP A 1 95 ? 3.500 10.222 3.556 1.00 88.69 95 ASP A N 1
ATOM 791 C CA . ASP A 1 95 ? 4.668 11.115 3.465 1.00 88.69 95 ASP A CA 1
ATOM 792 C C . ASP A 1 95 ? 5.623 10.714 2.319 1.00 88.69 95 ASP A C 1
ATOM 794 O O . ASP A 1 95 ? 5.925 9.530 2.133 1.00 88.69 95 ASP A O 1
ATOM 798 N N . GLU A 1 96 ? 6.227 11.705 1.653 1.00 89.12 96 GLU A N 1
ATOM 799 C CA . GLU A 1 96 ? 7.142 11.513 0.508 1.00 89.12 96 GLU A CA 1
ATOM 800 C C . GLU A 1 96 ? 8.300 10.540 0.781 1.00 89.12 96 GLU A C 1
ATOM 802 O O . GLU A 1 96 ? 8.761 9.819 -0.109 1.00 89.12 96 GLU A O 1
ATOM 807 N N . LYS A 1 97 ? 8.748 10.443 2.039 1.00 90.56 97 LYS A N 1
ATOM 808 C CA . LYS A 1 97 ? 9.802 9.503 2.454 1.00 90.56 97 LYS A CA 1
ATOM 809 C C . LYS A 1 97 ? 9.452 8.032 2.179 1.00 90.56 97 LYS A C 1
ATOM 811 O O . LYS A 1 97 ? 10.355 7.198 2.127 1.00 90.56 97 LYS A O 1
ATOM 816 N N . TYR A 1 98 ? 8.170 7.699 2.010 1.00 89.75 98 TYR A N 1
ATOM 817 C CA . TYR A 1 98 ? 7.698 6.345 1.712 1.00 89.75 98 TYR A CA 1
ATOM 818 C C . TYR A 1 98 ? 7.510 6.076 0.215 1.00 89.75 98 TYR A C 1
ATOM 820 O O . TYR A 1 98 ? 7.439 4.914 -0.178 1.00 89.75 98 TYR A O 1
ATOM 828 N N . HIS A 1 99 ? 7.498 7.103 -0.642 1.00 89.75 99 HIS A N 1
ATOM 829 C CA . HIS A 1 99 ? 7.195 6.958 -2.075 1.00 89.75 99 HIS A CA 1
ATOM 830 C C . HIS A 1 99 ? 8.208 6.082 -2.821 1.00 89.75 99 HIS A C 1
ATOM 832 O O . HIS A 1 99 ? 7.861 5.388 -3.778 1.00 89.75 99 HIS A O 1
ATOM 838 N N . ARG A 1 100 ? 9.455 6.047 -2.339 1.00 86.44 100 ARG A N 1
ATOM 839 C CA . ARG A 1 100 ? 10.536 5.221 -2.901 1.00 86.44 100 ARG A CA 1
ATOM 840 C C . ARG A 1 100 ? 10.509 3.758 -2.442 1.00 86.44 100 ARG A C 1
ATOM 842 O O . ARG A 1 100 ? 11.324 2.969 -2.910 1.00 86.44 100 ARG A O 1
ATOM 849 N N . MET A 1 101 ? 9.624 3.383 -1.516 1.00 88.44 101 MET A N 1
ATOM 850 C CA . MET A 1 101 ? 9.535 2.005 -1.028 1.00 88.44 101 MET A CA 1
ATOM 851 C C . MET A 1 101 ? 8.779 1.107 -2.015 1.00 88.44 101 MET A C 1
ATOM 853 O O . MET A 1 101 ? 7.873 1.552 -2.722 1.00 88.44 101 MET A O 1
ATOM 857 N N . THR A 1 102 ? 9.144 -0.177 -2.041 1.00 86.38 102 THR A N 1
ATOM 858 C CA . THR A 1 102 ? 8.433 -1.190 -2.834 1.00 86.38 102 THR A CA 1
ATOM 859 C C . THR A 1 102 ? 7.051 -1.473 -2.245 1.00 86.38 102 THR A C 1
ATOM 861 O O . THR A 1 102 ? 6.846 -1.311 -1.037 1.00 86.38 102 THR A O 1
ATOM 864 N N . ALA A 1 103 ? 6.117 -1.947 -3.074 1.00 84.62 103 ALA A N 1
ATOM 865 C CA . ALA A 1 103 ? 4.765 -2.292 -2.638 1.00 84.62 103 ALA A CA 1
ATOM 866 C C . ALA A 1 103 ? 4.788 -3.324 -1.496 1.00 84.62 103 ALA A C 1
ATOM 868 O O . ALA A 1 103 ? 4.159 -3.110 -0.462 1.00 84.62 103 ALA A O 1
ATOM 869 N N . GLY A 1 104 ? 5.609 -4.373 -1.606 1.00 83.38 104 GLY A N 1
ATOM 870 C CA . GLY A 1 104 ? 5.778 -5.371 -0.546 1.00 83.38 104 GLY A CA 1
ATOM 871 C C . GLY A 1 104 ? 6.362 -4.805 0.755 1.00 83.38 104 GLY A C 1
ATOM 872 O O . GLY A 1 104 ? 6.056 -5.284 1.848 1.00 83.38 104 GLY A O 1
ATOM 873 N N . THR A 1 105 ? 7.181 -3.751 0.685 1.00 88.69 105 THR A N 1
ATOM 874 C CA . THR A 1 105 ? 7.673 -3.060 1.888 1.00 88.69 105 THR A CA 1
ATOM 875 C C . THR A 1 105 ?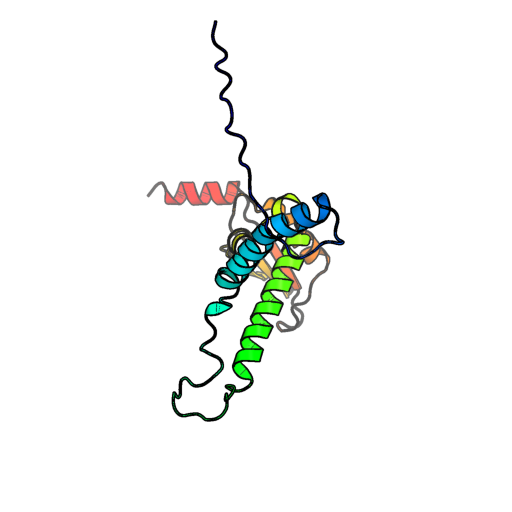 6.572 -2.229 2.539 1.00 88.69 105 THR A C 1
ATOM 877 O O . THR A 1 105 ? 6.441 -2.269 3.758 1.00 88.69 105 THR A O 1
ATOM 880 N N . ILE A 1 106 ? 5.748 -1.536 1.748 1.00 91.31 106 ILE A N 1
ATOM 881 C CA . ILE A 1 106 ? 4.588 -0.783 2.245 1.00 91.31 106 ILE A CA 1
ATOM 882 C C . ILE A 1 106 ? 3.573 -1.712 2.916 1.00 91.31 106 ILE A C 1
ATOM 884 O O . ILE A 1 106 ? 3.158 -1.432 4.040 1.00 91.31 106 ILE A O 1
ATOM 888 N N . VAL A 1 107 ? 3.251 -2.848 2.285 1.00 88.88 107 VAL A N 1
ATOM 889 C CA . VAL A 1 107 ? 2.353 -3.867 2.850 1.00 88.88 107 VAL A CA 1
ATOM 890 C C . VAL A 1 107 ? 2.863 -4.322 4.214 1.00 88.88 107 VAL A C 1
ATOM 892 O O . VAL A 1 107 ? 2.167 -4.137 5.205 1.00 88.88 107 VAL A O 1
ATOM 895 N N . ARG A 1 108 ? 4.107 -4.810 4.306 1.00 88.50 108 ARG A N 1
ATOM 896 C CA . ARG A 1 108 ? 4.692 -5.269 5.582 1.00 88.50 108 ARG A CA 1
ATOM 897 C C . ARG A 1 108 ? 4.745 -4.184 6.655 1.00 88.50 108 ARG A C 1
ATOM 899 O O . ARG A 1 108 ? 4.710 -4.470 7.846 1.00 88.50 108 ARG A O 1
ATOM 906 N N . LYS A 1 109 ? 4.910 -2.929 6.240 1.00 90.31 109 LYS A N 1
ATOM 907 C CA . LYS A 1 109 ? 5.119 -1.817 7.162 1.00 90.31 109 LYS A CA 1
ATOM 908 C C . LYS A 1 109 ? 3.819 -1.224 7.699 1.00 90.31 109 LYS A C 1
ATOM 910 O O . LYS A 1 109 ? 3.837 -0.733 8.828 1.00 90.31 109 LYS A O 1
ATOM 915 N N . PHE A 1 110 ? 2.734 -1.257 6.930 1.00 90.31 110 PHE A N 1
ATOM 916 C CA . PHE A 1 110 ? 1.496 -0.545 7.265 1.00 90.31 110 PHE A CA 1
ATOM 917 C C . PHE A 1 110 ? 0.224 -1.390 7.184 1.00 90.31 110 PHE A C 1
ATOM 919 O O . PHE A 1 110 ? -0.716 -1.081 7.905 1.00 90.31 110 PHE A O 1
ATOM 926 N N . LEU A 1 111 ? 0.179 -2.428 6.345 1.00 87.69 111 LEU A N 1
ATOM 927 C CA . LEU A 1 111 ? -1.028 -3.239 6.133 1.00 87.69 111 LEU A CA 1
ATOM 928 C C . LEU A 1 111 ? -0.972 -4.577 6.878 1.00 87.69 111 LEU A C 1
ATOM 930 O O . LEU A 1 111 ? -1.964 -4.996 7.460 1.00 87.69 111 LEU A O 1
ATOM 934 N N . ASP A 1 112 ? 0.193 -5.224 6.904 1.00 88.12 112 ASP A N 1
ATOM 935 C CA . ASP A 1 112 ? 0.448 -6.451 7.663 1.00 88.12 112 ASP A CA 1
ATOM 936 C C . ASP A 1 112 ? 0.774 -6.101 9.121 1.00 88.12 112 ASP A C 1
ATOM 938 O O . ASP A 1 112 ? 1.903 -6.231 9.606 1.00 88.12 112 ASP A O 1
ATOM 942 N N . ARG A 1 113 ? -0.216 -5.509 9.793 1.00 88.12 113 ARG A N 1
ATOM 943 C CA . ARG A 1 113 ? -0.122 -5.069 11.182 1.00 88.12 113 ARG A CA 1
ATOM 944 C C . ARG A 1 1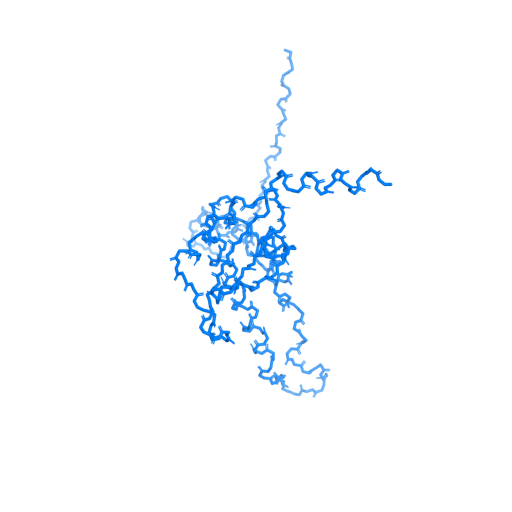13 ? -1.204 -5.736 12.020 1.00 88.12 113 ARG A C 1
ATOM 946 O O . ARG A 1 113 ? -2.357 -5.762 11.593 1.00 88.12 113 ARG A O 1
ATOM 953 N N . PRO A 1 114 ? -0.854 -6.232 13.218 1.00 87.31 114 PRO A N 1
ATOM 954 C CA . PRO A 1 114 ? -1.847 -6.677 14.180 1.00 87.31 114 PRO A CA 1
ATOM 955 C C . PRO A 1 114 ? -2.857 -5.564 14.471 1.00 87.31 114 PRO A C 1
ATOM 957 O O . PRO A 1 114 ? -2.487 -4.409 14.706 1.00 87.31 114 PRO A O 1
ATOM 960 N N . ALA A 1 115 ? -4.136 -5.920 14.419 1.00 89.50 115 ALA A N 1
ATOM 961 C CA . ALA A 1 115 ? -5.229 -5.027 14.750 1.00 89.50 115 ALA A CA 1
ATOM 962 C C . ALA A 1 115 ? -6.392 -5.817 15.347 1.00 89.50 115 ALA A C 1
ATOM 964 O O . ALA A 1 115 ? -6.672 -6.951 14.950 1.00 89.50 115 ALA A O 1
ATOM 965 N N . THR A 1 116 ? -7.101 -5.188 16.277 1.00 89.81 116 THR A N 1
ATOM 966 C CA . THR A 1 116 ? -8.345 -5.708 16.836 1.00 89.81 116 THR A CA 1
ATOM 967 C C . THR A 1 116 ? -9.522 -4.999 16.188 1.00 89.81 116 THR A C 1
ATOM 969 O O . THR A 1 116 ? -9.605 -3.771 16.209 1.00 89.81 116 THR A O 1
ATOM 972 N N . ILE A 1 117 ? -10.463 -5.773 15.652 1.00 89.62 117 ILE A N 1
ATOM 973 C CA . ILE A 1 117 ? -11.709 -5.242 15.100 1.00 89.62 117 ILE A CA 1
ATOM 974 C C . ILE A 1 117 ? -12.774 -5.275 16.192 1.00 89.62 117 ILE A C 1
ATOM 976 O O . ILE A 1 117 ? -13.017 -6.316 16.804 1.00 89.62 117 ILE A O 1
ATOM 980 N N . LYS A 1 118 ? -13.418 -4.135 16.433 1.00 89.56 118 LYS A N 1
ATOM 981 C CA . LYS A 1 118 ? -14.550 -4.007 17.352 1.00 89.56 118 LYS A CA 1
ATOM 982 C C . LYS A 1 118 ? -15.705 -3.322 16.645 1.00 89.56 118 LYS A C 1
ATOM 984 O O . LYS A 1 118 ? -15.516 -2.522 15.738 1.00 89.56 118 LYS A O 1
ATOM 989 N N . THR A 1 119 ? -16.916 -3.661 17.055 1.00 86.44 119 THR A N 1
ATOM 990 C CA . THR A 1 119 ? -18.123 -2.955 16.632 1.00 86.44 119 THR A CA 1
ATOM 991 C C . THR A 1 119 ? -18.628 -2.153 17.818 1.00 86.44 119 THR A C 1
ATOM 993 O O . THR A 1 119 ? -18.837 -2.724 18.890 1.00 86.44 119 THR A O 1
ATOM 996 N N . THR A 1 120 ? -18.818 -0.855 17.626 1.00 80.50 120 THR A N 1
ATOM 997 C CA . THR A 1 120 ? -19.428 0.032 18.620 1.00 80.50 120 THR A CA 1
ATOM 998 C C . THR A 1 120 ? -20.952 0.014 18.465 1.00 80.50 120 THR A C 1
ATOM 1000 O O . THR A 1 120 ? -21.471 -0.374 17.418 1.00 80.50 120 THR A O 1
ATOM 1003 N N . ALA A 1 121 ? -21.679 0.409 19.515 1.00 73.44 121 ALA A N 1
ATOM 1004 C CA . ALA A 1 121 ? -23.140 0.506 19.491 1.00 73.44 121 ALA A CA 1
ATOM 1005 C C . ALA A 1 121 ? -23.660 1.458 18.394 1.00 73.44 121 ALA A C 1
ATOM 1007 O O . ALA A 1 121 ? -24.723 1.206 17.838 1.00 73.44 121 ALA A O 1
ATOM 1008 N N . ASP A 1 122 ? -22.871 2.473 18.030 1.00 71.12 122 ASP A N 1
ATOM 1009 C CA . ASP A 1 122 ? -23.203 3.511 17.041 1.00 71.12 122 ASP A CA 1
ATOM 1010 C C . ASP A 1 122 ? -22.939 3.084 15.584 1.00 71.12 122 ASP A C 1
ATOM 1012 O O . ASP A 1 122 ? -22.562 3.900 14.752 1.00 71.12 122 ASP A O 1
ATOM 1016 N N . GLU A 1 123 ? -23.044 1.789 15.278 1.00 76.12 123 GLU A N 1
ATOM 1017 C CA . GLU A 1 123 ? -22.821 1.226 13.932 1.00 76.12 123 GLU A CA 1
ATOM 1018 C C . GLU A 1 123 ? -21.395 1.425 13.370 1.00 76.12 123 GLU A C 1
ATOM 1020 O O . GLU A 1 123 ? -21.110 1.070 12.232 1.00 76.12 123 GLU A O 1
ATOM 1025 N N . ILE A 1 124 ? -20.433 1.880 14.174 1.00 79.62 124 ILE A N 1
ATOM 1026 C CA . ILE A 1 124 ? -19.038 2.041 13.741 1.00 79.62 124 ILE A CA 1
ATOM 1027 C C . ILE A 1 124 ? -18.277 0.716 13.880 1.00 79.62 124 ILE A C 1
ATOM 1029 O O . ILE A 1 124 ? -18.264 0.088 14.945 1.00 79.62 124 ILE A O 1
ATOM 1033 N N . VAL A 1 125 ? -17.589 0.302 12.814 1.00 84.50 125 VAL A N 1
ATOM 1034 C CA . VAL A 1 125 ? -16.568 -0.752 12.861 1.00 84.50 125 VAL A CA 1
ATOM 1035 C C . VAL A 1 125 ? -15.220 -0.093 13.098 1.00 84.50 125 VAL A C 1
ATOM 1037 O O . VAL A 1 125 ? -14.669 0.541 12.203 1.00 84.50 125 VAL A O 1
ATOM 1040 N N . VAL A 1 126 ? -14.684 -0.259 14.304 1.00 86.94 126 VAL A N 1
ATOM 1041 C CA . VAL A 1 126 ? -13.389 0.287 14.700 1.00 86.94 126 VAL A CA 1
ATOM 1042 C C . VAL A 1 126 ? -12.303 -0.761 14.499 1.00 86.94 126 VAL A C 1
ATOM 1044 O O . VAL A 1 126 ? -12.328 -1.832 15.110 1.00 86.94 126 VAL A O 1
ATOM 1047 N N . VAL A 1 127 ? -11.318 -0.432 13.673 1.00 89.69 127 VAL A N 1
ATOM 1048 C CA . VAL A 1 127 ? -10.063 -1.171 13.549 1.00 89.69 127 VAL A CA 1
ATOM 1049 C C . VAL A 1 127 ? -9.033 -0.487 14.445 1.00 89.69 127 VAL A C 1
ATOM 1051 O O . VAL A 1 127 ? -8.519 0.578 14.103 1.00 89.69 127 VAL A O 1
ATOM 1054 N N . LYS A 1 128 ? -8.744 -1.086 15.606 1.00 90.88 128 LYS A N 1
ATOM 1055 C CA . LYS A 1 128 ? -7.698 -0.605 16.517 1.00 90.88 128 LYS A CA 1
ATOM 1056 C C . LYS A 1 128 ? -6.384 -1.313 16.202 1.00 90.88 128 LYS A C 1
ATOM 1058 O O . LYS A 1 128 ? -6.264 -2.507 16.466 1.00 90.88 128 LYS A O 1
ATOM 1063 N N . PHE A 1 129 ? -5.415 -0.588 15.654 1.00 90.25 129 PHE A N 1
ATOM 1064 C CA . PHE A 1 129 ? -4.063 -1.097 15.432 1.00 90.25 129 PHE A CA 1
ATOM 1065 C C . PHE A 1 129 ? -3.270 -1.149 16.737 1.00 90.25 129 PHE A C 1
ATOM 1067 O O . PHE A 1 129 ? -3.311 -0.201 17.530 1.00 90.25 129 PHE A O 1
ATOM 1074 N N . ASP A 1 130 ? -2.499 -2.220 16.915 1.00 88.25 130 ASP A N 1
ATOM 1075 C CA . ASP A 1 130 ? -1.490 -2.301 17.972 1.00 88.25 130 ASP A CA 1
ATOM 1076 C C . ASP A 1 130 ? -0.392 -1.259 17.722 1.00 88.25 130 ASP A C 1
ATOM 1078 O O . ASP A 1 130 ? -0.172 -0.810 16.588 1.00 88.25 130 ASP A O 1
ATOM 1082 N N . TYR A 1 131 ? 0.330 -0.865 18.771 1.00 86.56 131 TYR A N 1
ATOM 1083 C CA . TYR A 1 131 ? 1.390 0.122 18.603 1.00 86.56 131 TYR A CA 1
ATOM 1084 C C . TYR A 1 131 ? 2.506 -0.393 17.677 1.00 86.56 131 TYR A C 1
ATOM 1086 O O . TYR A 1 131 ? 3.083 -1.466 17.867 1.00 86.56 131 TYR A O 1
ATOM 1094 N N . PHE A 1 132 ? 2.890 0.434 16.704 1.00 88.38 132 PHE A N 1
ATOM 1095 C CA . PHE A 1 132 ? 4.100 0.245 15.909 1.00 88.38 132 PHE A CA 1
ATOM 1096 C C . PHE A 1 132 ? 4.777 1.590 15.642 1.00 88.38 132 PHE A C 1
ATOM 1098 O O . PHE A 1 132 ? 4.128 2.629 15.567 1.00 88.38 132 PHE A O 1
ATOM 1105 N N . ARG A 1 133 ? 6.105 1.572 15.479 1.00 84.06 133 ARG A N 1
ATOM 1106 C CA . ARG A 1 133 ? 6.959 2.776 15.453 1.00 84.06 133 ARG A CA 1
ATOM 1107 C C . ARG A 1 133 ? 6.533 3.827 14.422 1.00 84.06 133 ARG A C 1
ATOM 1109 O O . ARG A 1 133 ? 6.739 5.017 14.634 1.00 84.06 133 ARG A O 1
ATOM 1116 N N . GLU A 1 134 ? 5.980 3.398 13.295 1.00 85.62 134 GLU A N 1
ATOM 1117 C CA . GLU A 1 134 ? 5.562 4.283 12.207 1.00 85.62 134 GLU A CA 1
ATOM 1118 C C . GLU A 1 134 ? 4.059 4.595 12.184 1.00 85.62 134 GLU A C 1
ATOM 1120 O O . GLU A 1 134 ? 3.574 5.127 11.185 1.00 85.62 134 GLU A O 1
ATOM 1125 N N . CYS A 1 135 ? 3.328 4.328 13.274 1.00 87.12 135 CYS A N 1
ATOM 1126 C CA . CYS A 1 135 ? 1.882 4.553 13.359 1.00 87.12 135 CYS A CA 1
ATOM 1127 C C . CYS A 1 135 ? 1.474 5.993 13.029 1.00 87.12 135 CYS A C 1
ATOM 1129 O O . CYS A 1 135 ? 0.464 6.189 12.366 1.00 87.12 135 CYS A O 1
ATOM 1131 N N . ASN A 1 136 ? 2.292 6.994 13.370 1.00 85.62 136 ASN A N 1
ATOM 1132 C CA . ASN A 1 136 ? 2.008 8.405 13.078 1.00 85.62 136 ASN A CA 1
ATOM 1133 C C . ASN A 1 136 ? 1.823 8.695 11.581 1.00 85.62 136 ASN A C 1
ATOM 1135 O O . ASN A 1 136 ? 0.987 9.516 11.215 1.00 85.62 136 ASN A O 1
ATOM 1139 N N . ALA A 1 137 ? 2.577 8.011 10.714 1.00 86.50 137 ALA A N 1
ATOM 1140 C CA . ALA A 1 137 ? 2.436 8.182 9.270 1.00 86.50 137 ALA A CA 1
ATOM 1141 C C . ALA A 1 137 ? 1.117 7.599 8.751 1.00 86.50 137 ALA A C 1
ATOM 1143 O O . ALA A 1 137 ? 0.499 8.170 7.858 1.00 86.50 137 ALA A O 1
ATOM 1144 N N . LEU A 1 138 ? 0.673 6.483 9.336 1.00 89.44 138 LEU A N 1
ATOM 1145 C CA . LEU A 1 138 ? -0.610 5.876 8.998 1.00 89.44 138 LEU A CA 1
ATOM 1146 C C . LEU A 1 138 ? -1.779 6.652 9.613 1.00 89.44 138 LEU A C 1
ATOM 1148 O O . LEU A 1 138 ? -2.828 6.773 8.993 1.00 89.44 138 LEU A O 1
ATOM 1152 N N . LYS A 1 139 ? -1.579 7.235 10.798 1.00 88.50 139 LYS A N 1
ATOM 1153 C CA . LYS A 1 139 ? -2.594 7.980 11.540 1.00 88.50 139 LYS A CA 1
ATOM 1154 C C . LYS A 1 139 ? -3.159 9.139 10.729 1.00 88.50 139 LYS A C 1
ATOM 1156 O O . LYS A 1 139 ? -4.369 9.235 10.611 1.00 88.50 139 LYS A O 1
ATOM 1161 N N . SER A 1 140 ? -2.310 9.936 10.074 1.00 87.25 140 SER A N 1
ATOM 1162 C CA . SER A 1 140 ? -2.787 11.037 9.222 1.00 87.25 140 SER A CA 1
ATOM 1163 C C . SER A 1 140 ? -3.682 10.557 8.072 1.00 87.25 140 SER A C 1
ATOM 1165 O O . SER A 1 140 ? -4.660 11.219 7.729 1.00 87.25 140 SER A O 1
ATOM 1167 N N . TYR A 1 141 ? -3.372 9.401 7.482 1.00 89.19 141 TYR A N 1
ATOM 1168 C CA . TYR A 1 141 ? -4.197 8.800 6.438 1.00 89.19 141 TYR A CA 1
ATOM 1169 C C . TYR A 1 141 ? -5.520 8.257 7.002 1.00 89.19 141 TYR A C 1
ATOM 1171 O O . TYR A 1 141 ? -6.587 8.551 6.468 1.00 89.19 141 TYR A O 1
ATOM 1179 N N . CYS A 1 142 ? -5.464 7.528 8.116 1.00 90.62 142 CYS A N 1
ATOM 1180 C CA . CYS A 1 142 ? -6.636 6.996 8.809 1.00 90.62 142 CYS A CA 1
ATOM 1181 C C . CYS A 1 142 ? -7.573 8.096 9.324 1.00 90.62 142 CYS A C 1
ATOM 1183 O O . CYS A 1 142 ? -8.784 7.956 9.203 1.00 90.62 142 CYS A O 1
ATOM 1185 N N . ASP A 1 143 ? -7.039 9.215 9.815 1.00 90.44 143 ASP A N 1
ATOM 1186 C CA . ASP A 1 143 ? -7.829 10.362 10.267 1.00 90.44 143 ASP A CA 1
ATOM 1187 C C . ASP A 1 143 ? -8.645 10.967 9.112 1.00 90.44 143 ASP A C 1
ATOM 1189 O O . ASP A 1 143 ? -9.797 11.345 9.311 1.00 90.44 143 ASP A O 1
ATOM 1193 N N . LYS A 1 144 ? -8.100 10.995 7.884 1.00 89.44 144 LYS A N 1
ATOM 1194 C CA . LYS A 1 144 ? -8.851 11.425 6.689 1.00 89.44 144 LYS A CA 1
ATOM 1195 C C . LYS A 1 144 ? -10.016 10.484 6.377 1.00 89.44 144 LYS A C 1
ATOM 1197 O O . LYS A 1 144 ? -11.072 10.957 5.972 1.00 89.44 144 LYS A O 1
ATOM 1202 N N . ILE A 1 145 ? -9.836 9.175 6.569 1.00 89.19 145 ILE A N 1
ATOM 1203 C CA . ILE A 1 145 ? -10.911 8.189 6.370 1.00 89.19 145 ILE A CA 1
ATOM 1204 C C . ILE A 1 145 ? -11.968 8.311 7.471 1.00 89.19 145 ILE A C 1
ATOM 1206 O O . ILE A 1 145 ? -13.162 8.317 7.186 1.00 89.19 145 ILE A O 1
ATOM 1210 N N . ASN A 1 146 ? -11.540 8.477 8.721 1.00 90.19 146 ASN A N 1
ATOM 1211 C CA . ASN A 1 146 ? -12.449 8.702 9.841 1.00 90.19 146 ASN A CA 1
ATOM 1212 C C . ASN A 1 146 ? -13.306 9.958 9.607 1.00 90.19 146 ASN A C 1
ATOM 1214 O O . ASN A 1 146 ? -14.500 9.952 9.879 1.00 90.19 146 ASN A O 1
ATOM 1218 N N . GLN A 1 147 ? -12.721 11.024 9.049 1.00 90.25 147 GLN A N 1
ATOM 1219 C CA . GLN A 1 147 ? -13.441 12.255 8.697 1.00 90.25 147 GLN A CA 1
ATOM 1220 C C . GLN A 1 147 ? -14.392 12.094 7.507 1.00 90.25 147 GLN A C 1
ATOM 1222 O O . GLN A 1 147 ? -15.376 12.829 7.422 1.00 90.25 147 GLN A O 1
ATOM 1227 N N . SER A 1 148 ? -14.118 11.169 6.583 1.00 88.62 148 SER A N 1
ATOM 1228 C CA . SER A 1 148 ? -14.991 10.934 5.432 1.00 88.62 148 SER A CA 1
ATOM 1229 C C . SER A 1 148 ? -16.215 10.082 5.766 1.00 88.62 148 SER A C 1
ATOM 1231 O O . SER A 1 148 ? -17.083 9.951 4.906 1.00 88.62 148 SER A O 1
ATOM 1233 N N . ASN A 1 149 ? -16.298 9.529 6.986 1.00 85.44 149 ASN A N 1
ATOM 1234 C CA . ASN A 1 149 ? -17.353 8.608 7.417 1.00 85.44 149 ASN A CA 1
ATOM 1235 C C . ASN A 1 149 ? -17.603 7.511 6.376 1.00 85.44 149 ASN A C 1
ATOM 1237 O O . ASN A 1 149 ? -18.730 7.293 5.933 1.00 85.44 149 ASN A O 1
ATOM 1241 N N . LEU A 1 150 ? -16.523 6.859 5.941 1.00 86.94 150 LEU A N 1
ATOM 1242 C CA . LEU A 1 150 ? -16.587 5.871 4.874 1.00 86.94 150 LEU A CA 1
ATOM 1243 C C . LEU A 1 150 ? -17.524 4.715 5.254 1.00 86.94 150 LEU A C 1
ATOM 1245 O O . LEU A 1 150 ? -17.209 3.918 6.139 1.00 86.94 150 LEU A O 1
ATOM 1249 N N . GLU A 1 151 ? -18.649 4.607 4.551 1.00 88.25 151 GLU A N 1
ATOM 1250 C CA . GLU A 1 151 ? -19.580 3.493 4.707 1.00 88.25 151 GLU A CA 1
ATOM 1251 C C . GLU A 1 151 ? -18.984 2.214 4.108 1.00 88.25 151 GLU A C 1
ATOM 1253 O O . GLU A 1 151 ? -18.449 2.194 2.993 1.00 88.25 151 GLU A O 1
ATOM 1258 N N . ILE A 1 152 ? -19.090 1.117 4.852 1.00 83.38 152 ILE A N 1
ATOM 1259 C CA . ILE A 1 152 ? -18.662 -0.196 4.394 1.00 83.38 152 ILE A CA 1
ATOM 1260 C C . ILE A 1 152 ? -19.813 -0.806 3.591 1.00 83.38 152 ILE A C 1
ATOM 1262 O O . ILE A 1 152 ? -20.762 -1.344 4.150 1.00 83.38 152 ILE A O 1
ATOM 1266 N N . SER A 1 153 ? -19.707 -0.775 2.264 1.00 80.56 153 SER A N 1
ATOM 1267 C CA . SER A 1 153 ? -20.784 -1.177 1.342 1.00 80.56 153 SER A CA 1
ATOM 1268 C C . SER A 1 153 ? -21.338 -2.597 1.549 1.00 80.56 153 SER A C 1
ATOM 1270 O O . SER A 1 153 ? -22.499 -2.857 1.241 1.00 80.56 153 SER A O 1
ATOM 1272 N N . TRP A 1 154 ? -20.538 -3.528 2.076 1.00 81.06 154 TRP A N 1
ATOM 1273 C CA . TRP A 1 154 ? -20.972 -4.896 2.399 1.00 81.06 154 TRP A CA 1
ATOM 1274 C C . TRP A 1 154 ? -21.428 -5.083 3.855 1.00 81.06 154 TRP A C 1
ATOM 1276 O O . TRP A 1 154 ? -21.831 -6.180 4.237 1.00 81.06 154 TRP A O 1
ATOM 1286 N N . LEU A 1 155 ? -21.341 -4.044 4.685 1.00 79.31 155 LEU A N 1
ATOM 1287 C CA . LEU A 1 155 ? -21.674 -4.050 6.107 1.00 79.31 155 LEU A CA 1
ATOM 1288 C C . LEU A 1 155 ? -22.631 -2.883 6.360 1.00 79.31 155 LEU A C 1
ATOM 1290 O O . LEU A 1 155 ? -22.264 -1.867 6.933 1.00 79.31 155 LEU A O 1
ATOM 1294 N N . LYS A 1 156 ? -23.845 -3.062 5.829 1.00 75.31 156 LYS A N 1
ATOM 1295 C CA . LYS A 1 156 ? -24.916 -2.067 5.717 1.00 75.31 156 LYS A CA 1
ATOM 1296 C C . LYS A 1 156 ? -25.013 -1.150 6.941 1.00 75.31 156 LYS A C 1
ATOM 1298 O O . LYS A 1 156 ? -25.034 -1.651 8.067 1.00 75.31 156 LYS A O 1
ATOM 1303 N N . ASP A 1 157 ? -25.091 0.154 6.678 1.00 77.62 157 ASP A N 1
ATOM 1304 C CA . ASP A 1 157 ? -25.246 1.222 7.671 1.00 77.62 157 ASP A CA 1
ATOM 1305 C C . ASP A 1 157 ? -24.042 1.367 8.628 1.00 77.62 157 ASP A C 1
ATOM 1307 O O . ASP A 1 157 ? -24.079 2.162 9.560 1.00 77.62 157 ASP A O 1
ATOM 1311 N N . LYS A 1 158 ? -22.929 0.649 8.389 1.00 83.75 158 LYS A N 1
ATOM 1312 C CA . LYS A 1 158 ? -21.726 0.759 9.220 1.00 83.75 158 LYS A CA 1
ATOM 1313 C C . LYS A 1 158 ? -20.645 1.624 8.614 1.00 83.75 158 LYS A C 1
ATOM 1315 O O . LYS A 1 158 ? -20.247 1.456 7.460 1.00 83.75 158 LYS A O 1
ATOM 1320 N N . VAL A 1 159 ? -20.087 2.480 9.458 1.00 89.38 159 VAL A N 1
ATOM 1321 C CA . VAL A 1 159 ? -18.973 3.364 9.115 1.00 89.38 159 VAL A CA 1
ATOM 1322 C C . VAL A 1 159 ? -17.658 2.754 9.587 1.00 89.38 159 VAL A C 1
ATOM 1324 O O . VAL A 1 159 ? -17.569 2.191 10.679 1.00 89.38 159 VAL A O 1
ATOM 1327 N N . LEU A 1 160 ? -16.622 2.859 8.758 1.00 89.94 160 LEU A N 1
ATOM 1328 C CA . LEU A 1 160 ? -15.271 2.445 9.111 1.00 89.94 160 LEU A CA 1
ATOM 1329 C C . LEU A 1 160 ? -14.584 3.516 9.964 1.00 89.94 160 LEU A C 1
ATOM 1331 O O . LEU A 1 160 ? -14.445 4.661 9.542 1.00 89.94 160 LEU A O 1
ATOM 1335 N N . GLY A 1 161 ? -14.108 3.108 11.136 1.00 91.19 161 GLY A N 1
ATOM 1336 C CA . GLY A 1 161 ? -13.271 3.909 12.017 1.00 91.19 161 GLY A CA 1
ATOM 1337 C C . GLY A 1 161 ? -11.922 3.241 12.270 1.00 91.19 161 GLY A C 1
ATOM 1338 O O . GLY A 1 161 ? -11.810 2.017 12.336 1.00 91.19 161 GLY A O 1
ATOM 1339 N N . PHE A 1 162 ? -10.890 4.052 12.449 1.00 92.06 162 PHE A N 1
ATOM 1340 C CA . PHE A 1 162 ? -9.539 3.615 12.777 1.00 92.06 162 PHE A CA 1
ATOM 1341 C C . PHE A 1 162 ? -9.065 4.228 14.086 1.00 92.06 162 PHE A C 1
ATOM 1343 O O . PHE A 1 162 ? -9.181 5.436 14.297 1.00 92.06 162 PHE A O 1
ATOM 1350 N N . GLU A 1 163 ? -8.448 3.397 14.917 1.00 91.56 163 GLU A N 1
ATOM 1351 C CA . GLU A 1 163 ? -7.812 3.796 16.166 1.00 91.56 163 GLU A CA 1
ATOM 1352 C C . GLU A 1 163 ? -6.410 3.197 16.270 1.00 91.56 163 GLU A C 1
ATOM 1354 O O . GLU A 1 163 ? -6.077 2.203 15.624 1.00 91.56 163 GLU A O 1
ATOM 1359 N N . PHE A 1 164 ? -5.584 3.795 17.122 1.00 91.12 164 PHE A N 1
ATOM 1360 C CA . PHE A 1 164 ? -4.227 3.332 17.381 1.00 91.12 164 PHE A CA 1
ATOM 1361 C C . PHE A 1 164 ? -4.020 3.198 18.881 1.00 91.12 164 PHE A C 1
ATOM 1363 O O . PHE A 1 164 ? -4.375 4.097 19.645 1.00 91.12 164 PHE A O 1
ATOM 1370 N N . GLU A 1 165 ? -3.427 2.086 19.299 1.00 86.81 165 GLU A N 1
ATOM 1371 C CA . GLU A 1 165 ? -2.905 1.942 20.651 1.00 86.81 165 GLU A CA 1
ATOM 1372 C C . GLU A 1 165 ? -1.814 2.989 20.918 1.00 86.81 165 GLU A C 1
ATOM 1374 O O . GLU A 1 165 ? -0.944 3.254 20.078 1.00 86.81 165 GLU A O 1
ATOM 1379 N N . SER A 1 166 ? -1.868 3.608 22.098 1.00 82.12 166 SER A N 1
ATOM 1380 C CA . SER A 1 166 ? -0.835 4.560 22.505 1.00 82.12 166 SER A CA 1
ATOM 1381 C C . SER A 1 166 ? 0.454 3.840 22.911 1.00 82.12 166 SER A C 1
ATOM 1383 O O . SER A 1 166 ? 0.439 2.706 23.390 1.00 82.12 166 SER A O 1
ATOM 1385 N N . GLU A 1 167 ? 1.597 4.515 22.775 1.00 80.06 167 GLU A N 1
ATOM 1386 C CA . GLU A 1 167 ? 2.887 3.953 23.198 1.00 80.06 167 GLU A CA 1
ATOM 1387 C C . GLU A 1 167 ? 2.888 3.574 24.694 1.00 80.06 167 GLU A C 1
ATOM 1389 O O . GLU A 1 167 ? 3.519 2.594 25.095 1.00 80.06 167 GLU A O 1
ATOM 1394 N N . ASP A 1 168 ? 2.149 4.317 25.520 1.00 78.81 168 ASP A N 1
ATOM 1395 C CA . ASP A 1 168 ? 2.027 4.062 26.956 1.00 78.81 168 ASP A CA 1
ATOM 1396 C C . ASP A 1 168 ? 1.171 2.826 27.268 1.00 78.81 168 ASP A C 1
ATOM 1398 O O . ASP A 1 168 ? 1.508 2.064 28.178 1.00 78.81 168 ASP A O 1
ATOM 1402 N N . GLU A 1 169 ? 0.091 2.595 26.511 1.00 78.75 169 GLU A N 1
ATOM 1403 C CA . GLU A 1 169 ? -0.711 1.361 26.580 1.00 78.75 169 GLU A CA 1
ATOM 1404 C C . GLU A 1 169 ? 0.154 0.141 26.238 1.00 78.75 169 GLU A C 1
ATOM 1406 O O . GLU A 1 169 ? 0.223 -0.816 27.018 1.00 78.75 169 GLU A O 1
ATOM 1411 N N . PHE A 1 170 ? 0.925 0.236 25.154 1.00 79.44 170 PHE A N 1
ATOM 1412 C CA . PHE A 1 170 ? 1.843 -0.817 24.729 1.00 79.44 170 PHE A CA 1
ATOM 1413 C C . PHE A 1 170 ? 2.945 -1.102 25.764 1.00 79.44 170 PHE A C 1
ATOM 1415 O O . PHE A 1 170 ? 3.225 -2.259 26.095 1.00 79.44 170 PHE A O 1
ATOM 1422 N N . LYS A 1 171 ? 3.574 -0.056 26.324 1.00 80.31 171 LYS A N 1
ATOM 1423 C CA . LYS A 1 171 ? 4.609 -0.197 27.368 1.00 80.31 171 LYS A CA 1
ATOM 1424 C C . LYS A 1 171 ? 4.068 -0.883 28.619 1.00 80.31 171 LYS A C 1
ATOM 1426 O O . LYS A 1 171 ? 4.755 -1.744 29.176 1.00 80.31 171 LYS A O 1
ATOM 1431 N N . LYS A 1 172 ? 2.842 -0.548 29.041 1.00 78.19 172 LYS A N 1
ATOM 1432 C CA . LYS A 1 172 ? 2.175 -1.216 30.168 1.00 78.19 172 LYS A CA 1
ATOM 1433 C C . LYS A 1 172 ? 1.999 -2.702 29.880 1.00 78.19 172 LYS A C 1
ATOM 1435 O O . LYS A 1 172 ? 2.487 -3.506 30.669 1.00 78.19 172 LYS A O 1
ATOM 1440 N N . LEU A 1 173 ? 1.421 -3.077 28.739 1.00 73.88 173 LEU A N 1
ATOM 1441 C CA . LEU A 1 173 ? 1.255 -4.487 28.364 1.00 73.88 173 LEU A CA 1
ATOM 1442 C C . LEU A 1 173 ? 2.588 -5.243 28.367 1.00 73.88 173 LEU A C 1
ATOM 1444 O O . LEU A 1 173 ? 2.695 -6.309 28.971 1.00 73.88 173 LEU A O 1
ATOM 1448 N N . LYS A 1 174 ? 3.642 -4.663 27.784 1.00 70.19 174 LYS A N 1
ATOM 1449 C CA . LYS A 1 174 ? 4.961 -5.303 27.738 1.00 70.19 174 LYS A CA 1
ATOM 1450 C C . LYS A 1 174 ? 5.574 -5.508 29.129 1.00 70.19 174 LYS A C 1
ATOM 1452 O O . LYS A 1 174 ? 6.184 -6.547 29.376 1.00 70.19 174 LYS A O 1
ATOM 1457 N N . SER A 1 175 ? 5.398 -4.547 30.041 1.00 69.12 175 SER A N 1
ATOM 1458 C CA . SER A 1 175 ? 5.859 -4.670 31.433 1.00 69.12 175 SER A CA 1
ATOM 1459 C C . SER A 1 175 ? 5.130 -5.777 32.203 1.00 69.12 175 SER A C 1
ATOM 1461 O O . SER A 1 175 ? 5.774 -6.508 32.950 1.00 69.12 175 SER A O 1
ATOM 1463 N N . PHE A 1 176 ? 3.833 -5.976 31.948 1.00 57.25 176 PHE A N 1
ATOM 1464 C CA . PHE A 1 176 ? 3.050 -7.069 32.530 1.00 57.25 176 PHE A CA 1
ATOM 1465 C C . PHE A 1 176 ? 3.509 -8.454 32.046 1.00 57.25 176 PHE A C 1
ATOM 1467 O O . PHE A 1 176 ? 3.588 -9.375 32.851 1.00 57.25 176 PHE A O 1
ATOM 1474 N N . PHE A 1 177 ? 3.868 -8.605 30.766 1.00 57.97 177 PHE A N 1
ATOM 1475 C CA . PHE A 1 177 ? 4.360 -9.883 30.223 1.00 57.97 177 PHE A CA 1
ATOM 1476 C C . PHE A 1 177 ? 5.826 -10.199 30.559 1.00 57.97 177 PHE A C 1
ATOM 1478 O O . PHE A 1 177 ? 6.237 -11.346 30.434 1.00 57.97 177 PHE A O 1
ATOM 1485 N N . SER A 1 178 ? 6.622 -9.208 30.975 1.00 57.09 178 SER A N 1
ATOM 1486 C CA . SER A 1 178 ? 8.048 -9.396 31.307 1.00 57.09 178 SER A CA 1
ATOM 1487 C C . SER A 1 178 ? 8.299 -9.703 32.791 1.00 57.09 178 SER A C 1
ATOM 1489 O O . SER A 1 178 ? 9.443 -9.922 33.178 1.00 57.09 178 SER A O 1
ATOM 1491 N N . ALA A 1 179 ? 7.255 -9.659 33.624 1.00 53.34 179 ALA A N 1
ATOM 1492 C CA . ALA A 1 179 ? 7.326 -9.831 35.077 1.00 53.34 179 ALA A CA 1
ATOM 1493 C C . ALA A 1 179 ? 6.816 -11.207 35.561 1.00 53.34 179 ALA A C 1
ATOM 1495 O O . ALA A 1 179 ? 6.594 -11.376 36.761 1.00 53.34 179 ALA A O 1
ATOM 1496 N N . GLY A 1 180 ? 6.604 -12.155 34.639 1.00 41.56 180 GLY A N 1
ATOM 1497 C CA . GLY A 1 180 ? 6.161 -13.529 34.905 1.00 41.56 180 GLY A CA 1
ATOM 1498 C C . GLY A 1 180 ? 7.251 -14.560 34.662 1.00 41.56 180 GLY A C 1
ATOM 1499 O O . GLY A 1 180 ? 8.067 -14.339 33.739 1.00 41.56 180 GLY A O 1
#

Foldseek 3Di:
DDDPPPPPPPDDDDDDDPDPPDDPVVVVVVVVCVVVVVVVVVLCCVQVVPVVQDPQADPDPPDPDGDGDDDPSVVSSVVSVVLQVVLQVVQVVFPPVSNPPRSVVSCVQPVPFDWDWDADPQQETETETEDDPCVVRVVVVQVVQQVVQDDDPVSPPYGYHYHYDDPVNVVVVVVVVVVD